Protein AF-A0A1Q6RQC9-F1 (afdb_monomer)

pLDDT: mean 76.06, std 23.33, range [30.08, 98.62]

Structure (mmCIF, N/CA/C/O backbone):
data_AF-A0A1Q6RQC9-F1
#
_entry.id   AF-A0A1Q6RQC9-F1
#
loop_
_atom_site.group_PDB
_atom_site.id
_atom_site.type_symbol
_atom_site.label_atom_id
_atom_site.label_alt_id
_atom_site.label_comp_id
_atom_site.label_asym_id
_atom_site.label_entity_id
_atom_site.label_seq_id
_atom_site.pdbx_PDB_ins_code
_atom_site.Cartn_x
_atom_site.Cartn_y
_atom_site.Cartn_z
_atom_site.occupancy
_atom_site.B_iso_or_equiv
_atom_site.auth_seq_id
_atom_site.auth_comp_id
_atom_site.auth_asym_id
_atom_site.auth_atom_id
_atom_site.pdbx_PDB_model_num
ATOM 1 N N . MET A 1 1 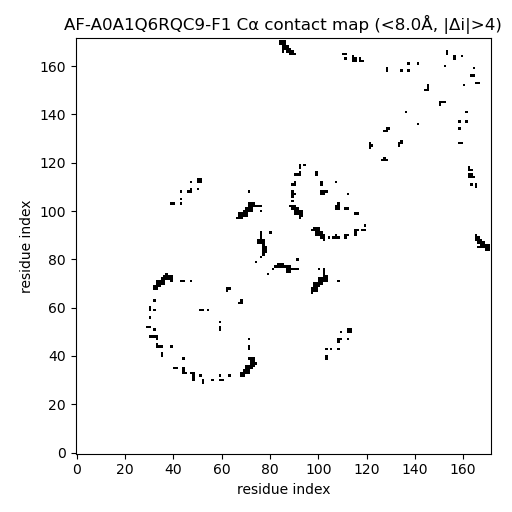? -56.262 34.944 32.081 1.00 47.03 1 MET A N 1
ATOM 2 C CA . MET A 1 1 ? -55.644 35.167 30.754 1.00 47.03 1 MET A CA 1
ATOM 3 C C . MET A 1 1 ? -54.509 36.172 30.877 1.00 47.03 1 MET A C 1
ATOM 5 O O . MET A 1 1 ? -54.820 37.331 31.093 1.00 47.03 1 MET A O 1
ATOM 9 N N . ARG A 1 2 ? -53.237 35.764 30.746 1.00 32.16 2 ARG A N 1
ATOM 10 C CA . ARG A 1 2 ? -52.114 36.638 30.339 1.00 32.16 2 ARG A CA 1
ATOM 11 C C . ARG A 1 2 ? -51.037 35.767 29.682 1.00 32.16 2 ARG A C 1
ATOM 13 O O . ARG A 1 2 ? -50.498 34.869 30.319 1.00 32.16 2 ARG A O 1
ATOM 20 N N . LYS A 1 3 ? -50.813 36.000 28.385 1.00 35.25 3 LYS A N 1
ATOM 21 C CA . LYS A 1 3 ? -49.794 35.359 27.541 1.00 35.25 3 LYS A CA 1
ATOM 22 C C . LYS A 1 3 ? -48.402 35.761 28.037 1.00 35.25 3 LYS A C 1
ATOM 24 O O . LYS A 1 3 ? -48.164 36.948 28.2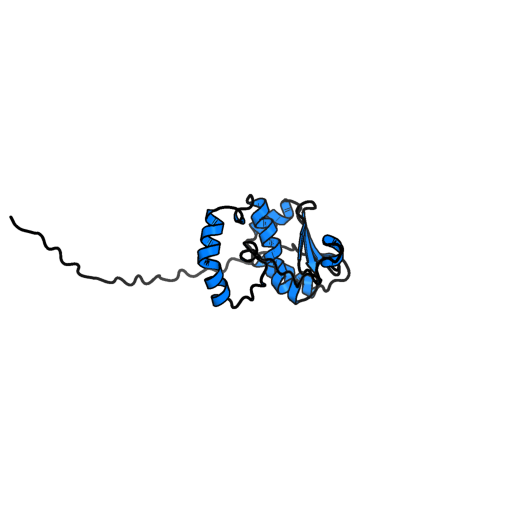45 1.00 35.25 3 LYS A O 1
ATOM 29 N N . LYS A 1 4 ? -47.487 34.801 28.190 1.00 31.42 4 LYS A N 1
ATOM 30 C CA . LYS A 1 4 ? -46.055 35.090 28.339 1.00 31.42 4 LYS A CA 1
ATOM 31 C C . LYS A 1 4 ? -45.430 35.124 26.943 1.00 31.42 4 LYS A C 1
ATOM 33 O O . LYS A 1 4 ? -45.246 34.080 26.332 1.00 31.42 4 LYS A O 1
ATOM 38 N N . LEU A 1 5 ? -45.159 36.330 26.441 1.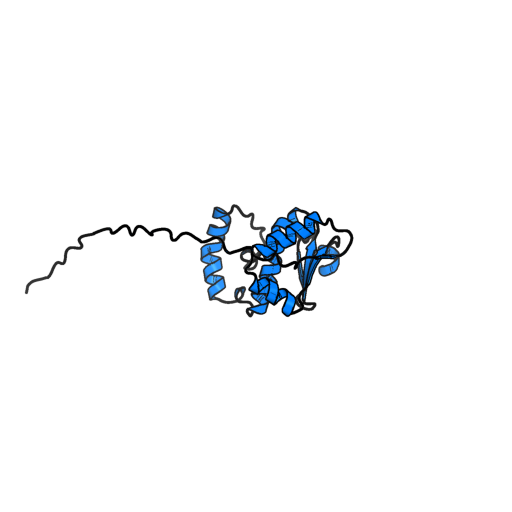00 31.81 5 LEU A N 1
ATOM 39 C CA . LEU A 1 5 ? -44.115 36.552 25.441 1.00 31.81 5 LEU A CA 1
ATOM 40 C C . LEU A 1 5 ? -42.777 36.423 26.175 1.00 31.81 5 LEU A C 1
ATOM 42 O O . LEU A 1 5 ? -42.544 37.162 27.131 1.00 31.81 5 LEU A O 1
ATOM 46 N N . ILE A 1 6 ? -41.917 35.505 25.745 1.00 34.56 6 ILE A N 1
ATOM 47 C CA . ILE A 1 6 ? -40.504 35.516 26.123 1.00 34.56 6 ILE A CA 1
ATOM 48 C C . ILE A 1 6 ? -39.742 35.942 24.875 1.00 34.56 6 ILE A C 1
ATOM 50 O O . ILE A 1 6 ? -39.730 35.242 23.866 1.00 34.56 6 ILE A O 1
ATOM 54 N N . ALA A 1 7 ? -39.194 37.151 24.950 1.00 32.25 7 ALA A N 1
ATOM 55 C CA . ALA A 1 7 ? -38.284 37.708 23.971 1.00 32.25 7 ALA A CA 1
ATOM 56 C C . ALA A 1 7 ? -36.988 36.885 23.961 1.00 32.25 7 ALA A C 1
ATOM 58 O O . ALA A 1 7 ? -36.373 36.672 25.006 1.00 32.25 7 ALA A O 1
ATOM 59 N N . VAL A 1 8 ? -36.586 36.435 22.776 1.00 30.08 8 VAL A N 1
ATOM 60 C CA . VAL A 1 8 ? -35.251 35.894 22.519 1.00 30.08 8 VAL A CA 1
ATOM 61 C C . VAL A 1 8 ? -34.303 37.088 22.435 1.00 30.08 8 VAL A C 1
ATOM 63 O O . VAL A 1 8 ? -34.366 37.866 21.487 1.00 30.08 8 VAL A O 1
ATOM 66 N N . MET A 1 9 ? -33.471 37.259 23.460 1.00 31.97 9 MET A N 1
ATOM 67 C CA . MET A 1 9 ? -32.314 38.151 23.432 1.00 31.97 9 MET A CA 1
ATOM 68 C C . MET A 1 9 ? -31.073 37.290 23.217 1.00 31.97 9 MET A C 1
ATOM 70 O O . MET A 1 9 ? -30.699 36.478 24.061 1.00 31.97 9 MET A O 1
ATOM 74 N N . THR A 1 10 ? -30.474 37.464 22.050 1.00 36.62 10 THR A N 1
ATOM 75 C CA . THR A 1 10 ? -29.188 36.915 21.638 1.00 36.62 10 THR A CA 1
ATOM 76 C C . THR A 1 10 ? -28.078 37.450 22.544 1.00 36.62 10 THR A C 1
ATOM 78 O O . THR A 1 10 ? -27.956 38.660 22.719 1.00 36.62 10 THR A O 1
ATOM 81 N N . ALA A 1 11 ? -27.224 36.571 23.063 1.00 33.91 11 ALA A N 1
ATOM 82 C CA . ALA A 1 11 ? -25.906 36.945 23.560 1.00 33.91 11 ALA A CA 1
ATOM 83 C C . ALA A 1 11 ? -24.904 35.926 23.018 1.00 33.91 11 ALA A C 1
ATOM 85 O O . ALA A 1 11 ? -24.857 34.778 23.457 1.00 33.91 11 ALA A O 1
ATOM 86 N N . GLY A 1 12 ? -24.155 36.348 21.999 1.00 36.06 12 GLY A N 1
ATOM 87 C CA . GLY A 1 12 ? -23.007 35.611 21.503 1.00 36.06 12 GLY A CA 1
ATOM 88 C C . GLY A 1 12 ? -21.938 35.539 22.587 1.00 36.06 12 GLY A C 1
ATOM 89 O O . GLY A 1 12 ? -21.531 36.562 23.134 1.00 36.06 12 GLY A O 1
ATOM 90 N N . ALA A 1 13 ? -21.478 34.329 22.872 1.00 33.28 13 ALA A N 1
ATOM 91 C CA . ALA A 1 13 ? -20.226 34.098 23.566 1.00 33.28 13 ALA A CA 1
ATOM 92 C C . ALA A 1 13 ? -19.284 33.436 22.560 1.00 33.28 13 ALA A C 1
ATOM 94 O O . ALA A 1 13 ? -19.431 32.261 22.232 1.00 33.28 13 ALA A O 1
ATOM 95 N N . MET A 1 14 ? -18.343 34.220 22.033 1.00 33.72 14 MET A N 1
ATOM 96 C CA . MET A 1 14 ? -17.179 33.670 21.354 1.00 33.72 14 MET A CA 1
ATOM 97 C C . MET A 1 14 ? -16.318 32.991 22.420 1.00 33.72 14 MET A C 1
ATOM 99 O O . MET A 1 14 ? -15.679 33.662 23.228 1.00 33.72 14 MET A O 1
ATOM 103 N N . MET A 1 15 ? -16.352 31.661 22.464 1.00 37.38 15 MET A N 1
ATOM 104 C CA . MET A 1 15 ? -15.389 30.882 23.236 1.00 37.38 15 MET A CA 1
ATOM 105 C C . MET A 1 15 ? -14.039 30.987 22.527 1.00 37.38 15 MET A C 1
ATOM 107 O O . MET A 1 15 ? -13.825 30.394 21.471 1.00 37.38 15 MET A O 1
ATOM 111 N N . ALA A 1 16 ? -13.133 31.772 23.105 1.00 37.78 16 ALA A N 1
ATOM 112 C CA . ALA A 1 16 ? -11.718 31.697 22.794 1.00 37.78 16 ALA A CA 1
ATOM 113 C C . ALA A 1 16 ? -11.210 30.324 23.255 1.00 37.78 16 ALA A C 1
ATOM 115 O O . ALA A 1 16 ? -11.036 30.086 24.450 1.00 37.78 16 ALA A O 1
ATOM 116 N N . MET A 1 17 ? -11.002 29.407 22.312 1.00 44.31 17 MET A N 1
ATOM 117 C CA . MET A 1 17 ? -10.312 28.151 22.585 1.00 44.31 17 MET A CA 1
ATOM 118 C C . MET A 1 17 ? -8.829 28.486 22.746 1.00 44.31 17 MET A C 1
ATOM 120 O O . MET A 1 17 ? -8.116 28.701 21.767 1.00 44.31 17 MET A O 1
ATOM 124 N N . ALA A 1 18 ? -8.379 28.613 23.994 1.00 42.81 18 ALA A N 1
ATOM 125 C CA . ALA A 1 18 ? -6.965 28.703 24.315 1.00 42.81 18 ALA A CA 1
ATOM 126 C C . ALA A 1 18 ? -6.269 27.445 23.772 1.00 42.81 18 ALA A C 1
ATOM 128 O O . ALA A 1 18 ? -6.551 26.334 24.220 1.00 42.81 18 ALA A O 1
ATOM 129 N N . GLY A 1 19 ? -5.399 27.624 22.775 1.00 41.03 19 GLY A N 1
ATOM 130 C CA . GLY A 1 19 ? -4.567 26.556 22.240 1.00 41.03 19 GLY A CA 1
ATOM 131 C C . GLY A 1 19 ? -3.682 26.001 23.347 1.00 41.03 19 GLY A C 1
ATOM 132 O O . GLY A 1 19 ? -2.769 26.680 23.819 1.00 41.03 19 GLY A O 1
ATOM 133 N N . ALA A 1 20 ? -3.964 24.773 23.777 1.00 38.47 20 ALA A N 1
ATOM 134 C CA . ALA A 1 20 ? -3.002 24.005 24.543 1.00 38.47 20 ALA A CA 1
ATOM 135 C C . ALA A 1 20 ? -1.754 23.812 23.661 1.00 38.47 20 ALA A C 1
ATOM 137 O O . ALA A 1 20 ? -1.901 23.482 22.480 1.00 38.47 20 ALA A O 1
ATOM 138 N N . PRO A 1 21 ? -0.535 24.029 24.181 1.00 37.81 21 PRO A N 1
ATOM 139 C CA . PRO A 1 21 ? 0.665 23.747 23.417 1.00 37.81 21 PRO A CA 1
ATOM 140 C C . PRO A 1 21 ? 0.705 22.242 23.154 1.00 37.81 21 PRO A C 1
ATOM 142 O O . PRO A 1 21 ? 0.815 21.448 24.090 1.00 37.81 21 PRO A O 1
ATOM 145 N N . VAL A 1 22 ? 0.593 21.855 21.882 1.00 43.41 22 VAL A N 1
ATOM 146 C CA . VAL A 1 22 ? 0.926 20.505 21.427 1.00 43.41 22 VAL A CA 1
ATOM 147 C C . VAL A 1 22 ? 2.406 20.321 21.739 1.00 43.41 22 VAL A C 1
ATOM 149 O O . VAL A 1 22 ? 3.276 20.867 21.064 1.00 43.41 22 VAL A O 1
ATOM 152 N N . GLN A 1 23 ? 2.695 19.639 22.844 1.00 38.22 23 GLN A N 1
ATOM 153 C CA . GLN A 1 23 ? 4.045 19.196 23.149 1.00 38.22 23 GLN A CA 1
ATOM 154 C C . GLN A 1 23 ? 4.414 18.184 22.070 1.00 38.22 23 GLN A C 1
ATOM 156 O O . GLN A 1 23 ? 3.789 17.130 21.978 1.00 38.22 23 GLN A O 1
ATOM 161 N N . ALA A 1 24 ? 5.389 18.543 21.233 1.00 41.53 24 ALA A N 1
ATOM 162 C CA . ALA A 1 24 ? 5.993 17.631 20.278 1.00 41.53 24 ALA A CA 1
ATOM 163 C C . ALA A 1 24 ? 6.419 16.367 21.031 1.00 41.53 24 ALA A C 1
ATOM 165 O O . ALA A 1 24 ? 7.210 16.436 21.981 1.00 41.53 24 ALA A O 1
ATOM 166 N N . ALA A 1 25 ? 5.825 15.237 20.653 1.00 46.72 25 ALA A N 1
ATOM 167 C CA . ALA A 1 25 ? 6.164 13.955 21.225 1.00 46.72 25 ALA A CA 1
ATOM 168 C C . ALA A 1 25 ? 7.662 13.694 21.016 1.00 46.72 25 ALA A C 1
ATOM 170 O O . ALA A 1 25 ? 8.263 13.993 19.986 1.00 46.72 25 ALA A O 1
ATOM 171 N N . LYS A 1 26 ? 8.272 13.201 22.084 1.00 40.56 26 LYS A N 1
ATOM 172 C CA . LYS A 1 26 ? 9.673 12.826 22.208 1.00 40.56 26 LYS A CA 1
ATOM 173 C C . LYS A 1 26 ? 10.011 11.755 21.159 1.00 40.56 26 LYS A C 1
ATOM 175 O O . LYS A 1 26 ? 9.557 10.637 21.333 1.00 40.56 26 LYS A O 1
ATOM 180 N N . GLY A 1 27 ? 10.804 12.121 20.144 1.00 52.00 27 GLY A N 1
ATOM 181 C CA . GLY A 1 27 ? 11.434 11.257 19.128 1.00 52.00 27 GLY A CA 1
ATOM 182 C C . GLY A 1 27 ? 10.738 9.921 18.879 1.00 52.00 27 GLY A C 1
ATOM 183 O O . GLY A 1 27 ? 11.161 8.916 19.452 1.00 52.00 27 GLY A O 1
ATOM 184 N N . GLU A 1 28 ? 9.687 9.930 18.056 1.00 57.94 28 GLU A N 1
ATOM 185 C CA . GLU A 1 28 ? 9.084 8.700 17.538 1.00 57.94 28 GLU A CA 1
ATOM 186 C C . GLU A 1 28 ? 10.160 7.893 16.809 1.00 57.94 28 GLU A C 1
ATOM 188 O O . GLU A 1 28 ? 10.999 8.432 16.084 1.00 57.94 28 GLU A O 1
ATOM 193 N N . LYS A 1 29 ? 10.207 6.596 17.103 1.00 68.19 29 LYS A N 1
ATOM 194 C CA . LYS A 1 29 ? 11.095 5.673 16.416 1.00 68.19 29 LYS A CA 1
ATOM 195 C C . LYS A 1 29 ? 10.435 5.350 15.083 1.00 68.19 29 LYS A C 1
ATOM 197 O O . LYS A 1 29 ? 9.386 4.715 15.088 1.00 68.19 29 LYS A O 1
ATOM 202 N N . ASP A 1 30 ? 11.071 5.726 13.979 1.00 83.81 30 ASP A N 1
ATOM 203 C CA . ASP A 1 30 ? 10.598 5.317 12.658 1.00 83.81 30 ASP A CA 1
ATOM 204 C C . ASP A 1 30 ? 10.546 3.783 12.588 1.00 83.81 30 ASP A C 1
ATOM 206 O O . ASP A 1 30 ? 11.542 3.083 12.828 1.00 83.81 30 ASP A O 1
ATOM 210 N N . ILE A 1 31 ? 9.362 3.252 12.294 1.00 88.69 31 ILE A N 1
ATOM 211 C CA . ILE A 1 31 ? 9.158 1.831 12.049 1.00 88.69 31 ILE A CA 1
ATOM 212 C C . ILE A 1 31 ? 9.437 1.584 10.574 1.00 88.69 31 ILE A C 1
ATOM 214 O O . ILE A 1 31 ? 8.829 2.186 9.690 1.00 88.69 31 ILE A O 1
ATOM 218 N N . VAL A 1 32 ? 10.360 0.664 10.309 1.00 94.75 32 VAL A N 1
ATOM 219 C CA . VAL A 1 32 ? 10.627 0.190 8.952 1.00 94.75 32 VAL A CA 1
ATOM 220 C C . VAL A 1 32 ? 9.593 -0.878 8.613 1.00 94.75 32 VAL A C 1
ATOM 222 O O . VAL A 1 32 ? 9.590 -1.950 9.216 1.00 94.75 32 VAL A O 1
ATOM 225 N N . VAL A 1 33 ? 8.720 -0.565 7.660 1.00 97.19 33 VAL A N 1
ATOM 226 C CA . VAL A 1 33 ? 7.616 -1.418 7.200 1.00 97.19 33 VAL A CA 1
ATOM 227 C C . VAL A 1 33 ? 7.806 -1.806 5.736 1.00 97.19 33 VAL A C 1
ATOM 229 O O . VAL A 1 33 ? 7.697 -2.980 5.387 1.00 97.19 33 VAL A O 1
ATOM 232 N N . ALA A 1 34 ? 8.103 -0.830 4.874 1.00 97.94 34 ALA A N 1
ATOM 233 C CA . ALA A 1 34 ? 8.305 -1.062 3.451 1.00 97.94 34 ALA A CA 1
ATOM 234 C C . ALA A 1 34 ? 9.727 -1.555 3.165 1.00 97.94 34 ALA A C 1
ATOM 236 O O . ALA A 1 34 ? 10.707 -1.007 3.675 1.00 97.94 34 ALA A O 1
ATOM 237 N N . GLN A 1 35 ? 9.839 -2.558 2.297 1.00 98.25 35 GLN A N 1
ATOM 238 C CA . GLN A 1 35 ? 11.107 -3.118 1.834 1.00 98.25 35 GLN A CA 1
ATOM 239 C C . GLN A 1 35 ? 11.138 -3.260 0.308 1.00 98.25 35 GLN A C 1
ATOM 241 O O . GLN A 1 35 ? 10.101 -3.340 -0.348 1.00 98.25 35 GLN A O 1
ATOM 246 N N . ALA A 1 36 ? 12.339 -3.299 -0.266 1.00 98.12 36 ALA A N 1
ATOM 247 C CA . ALA A 1 36 ? 12.511 -3.553 -1.692 1.00 98.12 36 ALA A CA 1
ATOM 248 C C . ALA A 1 36 ? 12.168 -5.009 -2.052 1.00 98.12 36 ALA A C 1
ATOM 250 O O . ALA A 1 36 ? 12.540 -5.946 -1.342 1.00 98.12 36 ALA A O 1
ATOM 251 N N . ASP A 1 37 ? 11.527 -5.186 -3.202 1.00 98.06 37 ASP A N 1
ATOM 252 C CA . ASP A 1 37 ? 11.341 -6.461 -3.892 1.00 98.06 37 ASP A CA 1
ATOM 253 C C . ASP A 1 37 ? 11.755 -6.310 -5.361 1.00 98.06 37 ASP A C 1
ATOM 255 O O . ASP A 1 37 ? 11.011 -5.764 -6.178 1.00 98.06 37 ASP A O 1
ATOM 259 N N . GLY A 1 38 ? 12.964 -6.773 -5.680 1.00 96.38 38 GLY A N 1
ATOM 260 C CA . GLY A 1 38 ? 13.582 -6.610 -6.998 1.00 96.38 38 GLY A CA 1
ATOM 261 C C . GLY A 1 38 ? 14.593 -5.463 -7.050 1.00 96.38 38 GLY A C 1
ATOM 262 O O . GLY A 1 38 ? 15.201 -5.100 -6.040 1.00 96.38 38 GLY A O 1
ATOM 263 N N . ASN A 1 39 ? 14.819 -4.917 -8.245 1.00 97.00 39 ASN A N 1
ATOM 264 C CA . ASN A 1 39 ? 15.783 -3.843 -8.484 1.00 97.00 39 ASN A CA 1
ATOM 265 C C . ASN A 1 39 ? 15.133 -2.463 -8.305 1.00 97.00 39 ASN A C 1
ATOM 267 O O . ASN A 1 39 ? 14.841 -1.763 -9.276 1.00 97.00 39 ASN A O 1
ATOM 271 N N . VAL A 1 40 ? 14.925 -2.090 -7.043 1.00 97.12 40 VAL A N 1
ATOM 272 C CA . VAL A 1 40 ? 14.214 -0.873 -6.631 1.00 97.12 40 VAL A CA 1
ATOM 273 C C . VAL A 1 40 ? 15.185 0.140 -6.026 1.00 97.12 40 VAL A C 1
ATOM 275 O O . VAL A 1 40 ? 16.129 -0.231 -5.330 1.00 97.12 40 VAL A O 1
ATOM 278 N N . SER A 1 41 ? 14.954 1.431 -6.282 1.00 95.50 41 SER A N 1
ATOM 279 C CA . SER A 1 41 ? 15.729 2.505 -5.650 1.00 95.50 41 SER A CA 1
ATOM 280 C C . SER A 1 41 ? 15.457 2.570 -4.148 1.00 95.50 41 SER A C 1
ATOM 282 O O . SER A 1 41 ? 14.297 2.555 -3.730 1.00 95.50 41 SER A O 1
ATOM 284 N N . GLN A 1 42 ? 16.511 2.726 -3.343 1.00 95.94 42 GLN A N 1
ATOM 285 C CA . GLN A 1 42 ? 16.363 2.921 -1.901 1.00 95.94 42 GLN A CA 1
ATOM 286 C C . GLN A 1 42 ? 15.549 4.184 -1.589 1.00 95.94 42 GLN A C 1
ATOM 288 O O . GLN A 1 42 ? 14.701 4.133 -0.710 1.00 95.94 42 GLN A O 1
ATOM 293 N N . ASP A 1 43 ? 15.687 5.251 -2.384 1.00 96.69 43 ASP A N 1
ATOM 294 C CA . ASP A 1 43 ? 14.905 6.484 -2.214 1.00 96.69 43 ASP A CA 1
ATOM 295 C C . ASP A 1 43 ? 13.389 6.221 -2.274 1.00 96.69 43 ASP A C 1
ATOM 297 O O . ASP A 1 43 ? 12.616 6.825 -1.537 1.00 96.69 43 ASP A O 1
ATOM 301 N N . SER A 1 44 ? 12.940 5.290 -3.125 1.00 97.12 44 SER A N 1
ATOM 302 C CA . SER A 1 44 ? 11.522 4.920 -3.224 1.00 97.12 44 SER A CA 1
ATOM 303 C C . SER A 1 44 ? 11.040 4.143 -1.998 1.00 97.12 44 SER A C 1
ATOM 305 O O . SER A 1 44 ? 9.897 4.307 -1.574 1.00 97.12 44 SER A O 1
ATOM 307 N N . VAL A 1 45 ? 11.903 3.301 -1.425 1.00 98.19 45 VAL A N 1
ATOM 308 C CA . VAL A 1 45 ? 11.616 2.536 -0.202 1.00 98.19 45 VAL A CA 1
ATOM 309 C C . VAL A 1 45 ? 11.601 3.455 1.015 1.00 98.19 45 VAL A C 1
ATOM 311 O O . VAL A 1 45 ? 10.688 3.371 1.836 1.00 98.19 45 VAL A O 1
ATOM 314 N N . ASP A 1 46 ? 12.577 4.352 1.117 1.00 97.19 46 ASP A N 1
ATOM 315 C CA . ASP A 1 46 ? 12.668 5.345 2.184 1.00 97.19 46 ASP A CA 1
ATOM 316 C C . ASP A 1 46 ? 11.443 6.254 2.139 1.00 97.19 46 ASP A C 1
ATOM 318 O O . ASP A 1 46 ? 10.751 6.406 3.144 1.00 97.19 46 ASP A O 1
ATOM 322 N N . ARG A 1 47 ? 11.073 6.733 0.945 1.00 97.25 47 ARG A N 1
ATOM 323 C CA . ARG A 1 47 ? 9.871 7.544 0.759 1.00 97.25 47 ARG A CA 1
ATOM 324 C C . ARG A 1 47 ? 8.586 6.812 1.152 1.00 97.25 47 ARG A C 1
ATOM 326 O O . ARG A 1 47 ? 7.709 7.406 1.776 1.00 97.25 47 ARG A O 1
ATOM 333 N N . ALA A 1 48 ? 8.461 5.526 0.825 1.00 97.69 48 ALA A N 1
ATOM 334 C CA . ALA A 1 48 ? 7.321 4.728 1.271 1.00 97.69 48 ALA A CA 1
ATOM 335 C C . ALA A 1 48 ? 7.272 4.616 2.806 1.00 97.69 48 ALA A C 1
ATOM 337 O O . ALA A 1 48 ? 6.204 4.768 3.396 1.00 97.69 48 ALA A O 1
ATOM 338 N N . ASN A 1 49 ? 8.416 4.411 3.465 1.00 97.88 49 ASN A N 1
ATOM 339 C CA . ASN A 1 49 ? 8.483 4.381 4.926 1.00 97.88 49 ASN A CA 1
ATOM 340 C C . ASN A 1 49 ? 8.170 5.745 5.554 1.00 97.88 49 ASN A C 1
ATOM 342 O O . ASN A 1 49 ? 7.447 5.779 6.544 1.00 97.88 49 ASN A O 1
ATOM 346 N N . GLU A 1 50 ? 8.632 6.861 4.988 1.00 95.81 50 GLU A N 1
ATOM 347 C CA . GLU A 1 50 ? 8.256 8.206 5.452 1.00 95.81 50 GLU A CA 1
ATOM 348 C C . GLU A 1 50 ? 6.735 8.406 5.435 1.00 95.81 50 GLU A C 1
ATOM 350 O O . GLU A 1 50 ? 6.155 8.898 6.401 1.00 95.81 50 GLU A O 1
ATOM 355 N N . LEU A 1 51 ? 6.076 7.996 4.345 1.00 93.50 51 LEU A N 1
ATOM 356 C CA . LEU A 1 51 ? 4.622 8.091 4.206 1.00 93.50 51 LEU A CA 1
ATOM 357 C C . LEU A 1 51 ? 3.888 7.189 5.207 1.00 93.50 51 LEU A C 1
ATOM 359 O O . LEU A 1 51 ? 2.875 7.601 5.770 1.00 93.50 51 LEU A O 1
ATOM 363 N N . LEU A 1 52 ? 4.396 5.979 5.457 1.00 95.25 52 LEU A N 1
ATOM 364 C CA . LEU A 1 52 ? 3.825 5.063 6.447 1.00 95.25 52 LEU A CA 1
ATOM 365 C C . LEU A 1 52 ? 4.001 5.585 7.877 1.00 95.25 52 LEU A C 1
ATOM 367 O O . LEU A 1 52 ? 3.061 5.498 8.660 1.00 95.25 52 LEU A O 1
ATOM 371 N N . ASN A 1 53 ? 5.142 6.192 8.206 1.00 94.62 53 ASN A N 1
ATOM 372 C CA . ASN A 1 53 ? 5.417 6.751 9.537 1.00 94.62 53 ASN A CA 1
ATOM 373 C C . ASN A 1 53 ? 4.602 8.016 9.865 1.00 94.62 53 ASN A C 1
ATOM 375 O O . ASN A 1 53 ? 4.637 8.490 10.994 1.00 94.62 53 ASN A O 1
ATOM 379 N N . ALA A 1 54 ? 3.791 8.527 8.932 1.00 91.00 54 ALA A N 1
ATOM 380 C CA . ALA A 1 54 ? 2.733 9.484 9.264 1.00 91.00 54 ALA A CA 1
ATOM 381 C C . ALA A 1 54 ? 1.560 8.840 10.039 1.00 91.00 54 ALA A C 1
ATOM 383 O O . ALA A 1 54 ? 0.724 9.551 10.603 1.00 91.00 54 ALA A O 1
ATOM 384 N N . MET A 1 55 ? 1.467 7.505 10.048 1.00 88.88 55 MET A N 1
ATOM 385 C CA . MET A 1 55 ? 0.447 6.742 10.768 1.00 88.88 55 MET A CA 1
ATOM 386 C C . MET A 1 55 ? 0.858 6.482 12.226 1.00 88.88 55 MET A C 1
ATOM 388 O O . MET A 1 55 ? 2.047 6.427 12.531 1.00 88.88 55 MET A O 1
ATOM 392 N N . PRO A 1 56 ? -0.102 6.249 13.144 1.00 91.56 56 PRO A N 1
ATOM 393 C CA . PRO A 1 56 ? 0.219 5.929 14.533 1.00 91.56 56 PRO A CA 1
ATOM 394 C C . PRO A 1 56 ? 1.106 4.682 14.665 1.00 91.56 56 PRO A C 1
ATOM 396 O O . PRO A 1 56 ? 0.791 3.645 14.087 1.00 91.56 56 PRO A O 1
ATOM 399 N N . GLU A 1 57 ? 2.136 4.741 15.515 1.00 93.25 57 GLU A N 1
ATOM 400 C CA . GLU A 1 57 ? 3.114 3.655 15.734 1.00 93.25 57 GLU A CA 1
ATOM 401 C C . GLU A 1 57 ? 2.446 2.278 15.906 1.00 93.25 57 GLU A C 1
ATOM 403 O O . GLU A 1 57 ? 2.744 1.335 15.180 1.00 93.25 57 GLU A O 1
ATOM 408 N N . LYS A 1 58 ? 1.431 2.189 16.775 1.00 91.12 58 LYS A N 1
ATOM 409 C CA . LYS A 1 58 ? 0.703 0.938 17.060 1.00 91.12 58 LYS A CA 1
ATOM 410 C C . LYS A 1 58 ? 0.017 0.312 15.847 1.00 91.12 58 LYS A C 1
ATOM 412 O O . LYS A 1 58 ? -0.219 -0.893 15.829 1.00 91.12 58 LYS A O 1
ATOM 417 N N . VAL A 1 59 ? -0.367 1.126 14.867 1.00 93.56 59 VAL A N 1
ATOM 418 C CA . VAL A 1 59 ? -0.972 0.640 13.624 1.00 93.56 59 VAL A CA 1
ATOM 419 C C . VAL A 1 59 ? 0.086 -0.050 12.761 1.00 93.56 59 VAL A C 1
ATOM 421 O O . VAL A 1 59 ? -0.184 -1.114 12.203 1.00 93.56 59 VAL A O 1
ATOM 424 N N . LEU A 1 60 ? 1.289 0.523 12.694 1.00 95.44 60 LEU A N 1
ATOM 425 C CA . LEU A 1 60 ? 2.423 -0.041 11.962 1.00 95.44 60 LEU A CA 1
ATOM 426 C C . LEU A 1 60 ? 2.986 -1.281 12.668 1.00 95.44 60 LEU A C 1
ATOM 428 O O . LEU A 1 60 ? 3.242 -2.288 12.015 1.00 95.44 60 LEU A O 1
ATOM 432 N N . GLU A 1 61 ? 3.105 -1.255 13.998 1.00 94.75 61 GLU A N 1
ATOM 433 C CA . GLU A 1 61 ? 3.471 -2.438 14.791 1.00 94.75 61 GLU A CA 1
ATOM 434 C C . GLU A 1 61 ? 2.475 -3.575 14.561 1.00 94.75 61 GLU A C 1
ATOM 436 O O . GLU A 1 61 ? 2.876 -4.690 14.242 1.00 94.75 61 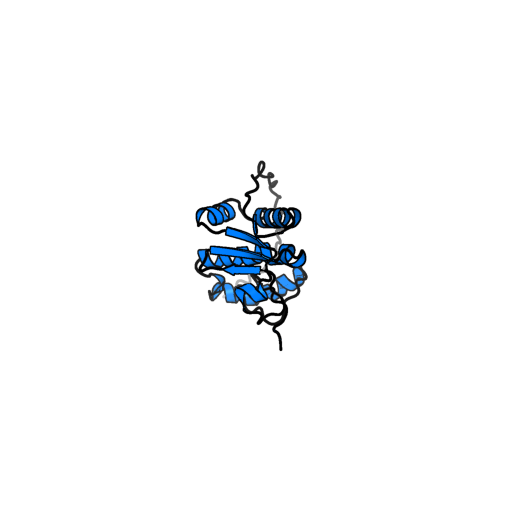GLU A O 1
ATOM 441 N N . GLY A 1 62 ? 1.172 -3.277 14.623 1.00 95.50 62 GLY A N 1
ATOM 442 C CA . GLY A 1 62 ? 0.127 -4.261 14.361 1.00 95.50 62 GLY A CA 1
ATOM 443 C C . GLY A 1 62 ? 0.205 -4.863 12.956 1.00 95.50 62 GLY A C 1
ATOM 444 O O . GLY A 1 62 ? -0.050 -6.052 12.796 1.00 95.50 62 GLY A O 1
ATOM 445 N N . PHE A 1 63 ? 0.583 -4.081 11.940 1.00 97.12 63 PHE A N 1
ATOM 446 C CA . PHE A 1 63 ? 0.831 -4.601 10.590 1.00 97.12 63 PHE A CA 1
ATOM 447 C C . PHE A 1 63 ? 1.939 -5.661 10.593 1.00 97.12 63 PHE A C 1
ATOM 449 O O . PHE A 1 63 ? 1.722 -6.785 10.135 1.00 97.12 63 PHE A O 1
ATOM 456 N N . CYS A 1 64 ? 3.090 -5.339 11.185 1.00 95.75 64 CYS A N 1
ATOM 457 C CA . CYS A 1 64 ? 4.225 -6.255 11.277 1.00 95.75 64 CYS A CA 1
ATOM 458 C C . CYS A 1 64 ? 3.908 -7.500 12.125 1.00 95.75 64 CYS A C 1
ATOM 460 O O . CYS A 1 64 ? 4.202 -8.623 11.714 1.00 95.75 64 CYS A O 1
ATOM 462 N N . ASP A 1 65 ? 3.270 -7.320 13.283 1.00 95.56 65 ASP A N 1
ATOM 463 C CA . ASP A 1 65 ? 2.940 -8.398 14.223 1.00 95.56 65 ASP A CA 1
ATOM 464 C C . ASP A 1 65 ? 1.910 -9.381 13.650 1.00 95.56 65 ASP A C 1
ATOM 466 O O . ASP A 1 65 ? 1.964 -10.580 13.931 1.00 95.56 65 ASP A O 1
ATOM 470 N N . ASN A 1 66 ? 1.003 -8.899 12.795 1.00 93.94 66 ASN A N 1
ATOM 471 C CA . ASN A 1 66 ? 0.040 -9.735 12.074 1.00 93.94 66 ASN A CA 1
ATOM 472 C C . ASN A 1 66 ? 0.654 -10.456 10.858 1.00 93.94 66 ASN A C 1
ATOM 474 O O . ASN A 1 66 ? -0.061 -11.132 10.115 1.00 93.94 66 ASN A O 1
ATOM 478 N N . GLY A 1 67 ? 1.970 -10.338 10.653 1.00 96.00 67 GLY A N 1
ATOM 479 C CA . GLY A 1 67 ? 2.710 -11.040 9.608 1.00 96.00 67 GLY A CA 1
ATOM 480 C C . GLY A 1 67 ? 2.523 -10.464 8.207 1.00 96.00 67 GLY A C 1
ATOM 481 O O . GLY A 1 67 ? 2.875 -11.139 7.237 1.00 96.00 67 GLY A O 1
ATOM 482 N N . TRP A 1 68 ? 1.980 -9.250 8.092 1.00 98.19 68 TRP A N 1
ATOM 483 C CA . TRP A 1 68 ? 1.870 -8.570 6.810 1.00 98.19 68 TRP A CA 1
ATOM 484 C C . TRP A 1 68 ? 3.222 -8.047 6.338 1.00 98.19 68 TRP A C 1
ATOM 486 O O . TRP A 1 68 ? 4.107 -7.725 7.134 1.00 98.19 68 TRP A O 1
ATOM 496 N N . LYS A 1 69 ? 3.377 -7.942 5.019 1.00 98.44 69 LYS A N 1
ATOM 497 C CA . LYS A 1 69 ? 4.589 -7.412 4.393 1.00 98.44 69 LYS A CA 1
ATOM 498 C C . LYS A 1 69 ? 4.252 -6.325 3.395 1.00 98.44 69 LYS A C 1
ATOM 500 O O . LYS A 1 69 ? 3.252 -6.413 2.687 1.00 98.44 69 LYS A O 1
ATOM 505 N N . PHE A 1 70 ? 5.112 -5.318 3.321 1.00 98.62 70 PHE A N 1
ATOM 506 C CA . PHE A 1 70 ? 4.940 -4.189 2.422 1.00 98.62 70 PHE A CA 1
ATOM 507 C C . PHE A 1 70 ? 6.150 -4.073 1.501 1.00 98.62 70 PHE A C 1
ATOM 509 O O . PHE A 1 70 ? 7.286 -3.926 1.951 1.00 98.62 70 PHE A O 1
ATOM 516 N N . TYR A 1 71 ? 5.903 -4.113 0.201 1.00 98.62 71 TYR A N 1
ATOM 517 C CA . TYR A 1 71 ? 6.925 -4.136 -0.825 1.00 98.62 71 TYR A CA 1
ATOM 518 C C . TYR A 1 71 ? 6.813 -2.925 -1.737 1.00 98.62 71 TYR A C 1
ATOM 520 O O . TYR A 1 71 ? 5.748 -2.641 -2.279 1.00 98.62 71 TYR A O 1
ATOM 528 N N . VAL A 1 72 ? 7.938 -2.259 -1.980 1.00 98.50 72 VAL A N 1
ATOM 529 C CA . VAL A 1 72 ? 8.116 -1.469 -3.202 1.00 98.50 72 VAL A CA 1
ATOM 530 C C . VAL A 1 72 ? 8.799 -2.377 -4.216 1.00 98.50 72 VAL A C 1
ATOM 532 O O . VAL A 1 72 ? 9.778 -3.036 -3.870 1.00 98.50 72 VAL A O 1
ATOM 535 N N . THR A 1 73 ? 8.281 -2.450 -5.443 1.00 98.25 73 THR A N 1
ATOM 536 C CA . THR A 1 73 ? 8.701 -3.459 -6.426 1.00 98.25 73 THR A CA 1
ATOM 537 C C . THR A 1 73 ? 8.872 -2.916 -7.845 1.00 98.25 73 THR A C 1
ATOM 539 O O . THR A 1 73 ? 8.186 -1.983 -8.266 1.00 98.25 73 THR A O 1
ATOM 542 N N . ASP A 1 74 ? 9.776 -3.539 -8.605 1.00 96.75 74 ASP A N 1
ATOM 543 C CA . ASP A 1 74 ? 9.971 -3.321 -10.045 1.00 96.75 74 ASP A CA 1
ATOM 544 C C . ASP A 1 74 ? 9.036 -4.179 -10.925 1.00 96.75 74 ASP A C 1
ATOM 546 O O . ASP A 1 74 ? 9.050 -4.075 -12.156 1.00 96.75 74 ASP A O 1
ATOM 550 N N . LYS A 1 75 ? 8.188 -5.014 -10.309 1.00 95.56 75 LYS A N 1
ATOM 551 C CA . LYS A 1 75 ? 7.185 -5.828 -11.003 1.00 95.56 75 LYS A CA 1
ATOM 552 C C . LYS A 1 75 ? 6.133 -4.956 -11.687 1.00 95.56 75 LYS A C 1
ATOM 554 O O . LYS A 1 75 ? 5.558 -4.050 -11.092 1.00 95.56 75 LYS A O 1
ATOM 559 N N . ASN A 1 76 ? 5.750 -5.346 -12.903 1.00 93.06 76 ASN A N 1
ATOM 560 C CA . ASN A 1 76 ? 4.545 -4.820 -13.541 1.00 93.06 76 ASN A CA 1
ATOM 561 C C . ASN A 1 76 ? 3.298 -5.434 -12.884 1.00 93.06 76 ASN A C 1
ATOM 563 O O . ASN A 1 76 ? 2.889 -6.547 -13.227 1.00 93.06 76 ASN A O 1
ATOM 567 N N . LEU A 1 77 ? 2.682 -4.704 -11.955 1.00 91.19 77 LEU A N 1
ATOM 568 C CA . LEU A 1 77 ? 1.558 -5.204 -11.156 1.00 91.19 77 LEU A CA 1
ATOM 569 C C . LEU A 1 77 ? 0.327 -5.559 -12.004 1.00 91.19 77 LEU A C 1
ATOM 571 O O . LEU A 1 77 ? -0.362 -6.538 -11.714 1.00 91.19 77 LEU A O 1
ATOM 575 N N . ALA A 1 78 ? 0.079 -4.821 -13.091 1.00 87.44 78 ALA A N 1
ATOM 576 C CA . ALA A 1 78 ? -1.035 -5.094 -13.998 1.00 87.44 78 ALA A CA 1
ATOM 577 C C . ALA A 1 78 ? -0.913 -6.479 -14.652 1.00 87.44 78 ALA A C 1
ATOM 579 O O . ALA A 1 78 ? -1.904 -7.197 -14.791 1.00 87.44 78 ALA A O 1
ATOM 580 N N . ASN A 1 79 ? 0.300 -6.878 -15.032 1.00 88.50 79 ASN A N 1
ATOM 581 C CA . ASN A 1 79 ? 0.555 -8.195 -15.604 1.00 88.50 79 ASN A CA 1
ATOM 582 C C . ASN A 1 79 ? 0.594 -9.286 -14.530 1.00 88.50 79 ASN A C 1
ATOM 584 O O . ASN A 1 79 ? -0.017 -10.333 -14.724 1.00 88.50 79 ASN A O 1
ATOM 588 N N . THR A 1 80 ? 1.274 -9.031 -13.410 1.00 90.75 80 THR A N 1
ATOM 589 C CA . THR A 1 80 ? 1.493 -10.024 -12.348 1.00 90.75 80 THR A CA 1
ATOM 590 C C . THR A 1 80 ? 0.197 -10.434 -11.654 1.00 90.75 80 THR A C 1
ATOM 592 O O . THR A 1 80 ? -0.046 -11.625 -11.494 1.00 90.75 80 THR A O 1
ATOM 595 N N . PHE A 1 81 ? -0.649 -9.470 -11.281 1.00 85.94 81 PHE A N 1
ATOM 596 C CA . PHE A 1 81 ? -1.847 -9.732 -10.473 1.00 85.94 81 PHE A CA 1
ATOM 597 C C . PHE A 1 81 ? -3.142 -9.741 -11.287 1.00 85.94 81 PHE A C 1
ATOM 599 O O . PHE A 1 81 ? -4.124 -10.357 -10.884 1.00 85.94 81 PHE A O 1
ATOM 606 N N . TYR A 1 82 ? -3.155 -9.091 -12.455 1.00 84.69 82 TYR A N 1
ATOM 607 C CA . TYR A 1 82 ? -4.381 -8.895 -13.237 1.00 84.69 82 TYR A CA 1
ATOM 608 C C . TYR A 1 82 ? -4.274 -9.372 -14.685 1.00 84.69 82 TYR A C 1
ATOM 610 O O . TYR A 1 82 ? -5.070 -8.950 -15.525 1.00 84.69 82 TYR A O 1
ATOM 618 N N . ALA A 1 83 ? -3.290 -10.221 -15.002 1.00 85.94 83 ALA A N 1
ATOM 619 C CA . ALA A 1 83 ? -3.098 -10.809 -16.331 1.00 85.94 83 ALA A CA 1
ATOM 620 C C . ALA A 1 83 ? -3.109 -9.780 -17.488 1.00 85.94 83 ALA A C 1
ATOM 622 O O . ALA A 1 83 ? -3.513 -10.082 -18.611 1.00 85.94 83 ALA A O 1
ATOM 623 N N . GLY A 1 84 ? -2.696 -8.538 -17.215 1.00 81.50 84 GLY A N 1
ATOM 624 C CA . GLY A 1 84 ? -2.597 -7.461 -18.198 1.00 81.50 84 GLY A CA 1
ATOM 625 C C . GLY A 1 84 ? -3.928 -6.828 -18.618 1.00 81.50 84 GLY A C 1
ATOM 626 O O . GLY A 1 84 ? -3.937 -6.086 -19.607 1.00 81.50 84 GLY A O 1
ATOM 627 N N . VAL A 1 85 ? -5.025 -7.091 -17.890 1.00 77.25 85 VAL A N 1
ATOM 628 C CA . VAL A 1 85 ? -6.368 -6.516 -18.132 1.00 77.25 85 VAL A CA 1
ATOM 629 C C . VAL A 1 85 ? -6.373 -4.987 -17.988 1.00 77.25 85 VAL A C 1
ATOM 631 O O . VAL A 1 85 ? -7.091 -4.280 -18.702 1.00 77.25 85 VAL A O 1
ATOM 634 N N . TYR A 1 86 ? -5.542 -4.461 -17.091 1.00 77.38 86 TYR A N 1
ATOM 635 C CA . TYR A 1 86 ? -5.338 -3.027 -16.893 1.00 77.38 86 TYR A CA 1
ATOM 636 C C . TYR A 1 86 ? -4.106 -2.529 -17.657 1.00 77.38 86 TYR A C 1
ATOM 638 O O . TYR A 1 86 ? -3.170 -3.290 -17.916 1.00 77.38 86 TYR A O 1
ATOM 646 N N . ASN A 1 87 ? -4.095 -1.245 -18.031 1.00 77.75 87 ASN A N 1
ATOM 647 C CA . ASN A 1 87 ? -2.916 -0.631 -18.646 1.00 77.75 87 ASN A CA 1
ATOM 648 C C . ASN A 1 87 ? -1.787 -0.426 -17.632 1.00 77.75 87 ASN A C 1
ATOM 650 O O . ASN A 1 87 ? -0.622 -0.623 -17.966 1.00 77.75 87 ASN A O 1
ATOM 654 N N . SER A 1 88 ? -2.138 -0.019 -16.412 1.00 81.31 88 SER A N 1
ATOM 655 C CA . SER A 1 88 ? -1.197 0.326 -15.349 1.00 81.31 88 SER A CA 1
ATOM 656 C C . SER A 1 88 ? -1.892 0.182 -13.992 1.00 81.31 88 SER A C 1
ATOM 658 O O . SER A 1 88 ? -3.072 0.513 -13.840 1.00 81.31 88 SER A O 1
ATOM 660 N N . VAL A 1 89 ? -1.159 -0.357 -13.019 1.00 85.19 89 VAL A N 1
ATOM 661 C CA . VAL A 1 89 ? -1.605 -0.567 -11.638 1.00 85.19 89 VAL A CA 1
ATOM 662 C C . VAL A 1 89 ? -0.492 -0.068 -10.733 1.00 85.19 89 VAL A C 1
ATOM 664 O O . VAL A 1 89 ? 0.648 -0.489 -10.890 1.00 85.19 89 VAL A O 1
ATOM 667 N N . LYS A 1 90 ? -0.822 0.852 -9.827 1.00 90.06 90 LYS A N 1
ATOM 668 C CA . LYS A 1 90 ? 0.151 1.504 -8.941 1.00 90.06 90 LYS A CA 1
ATOM 669 C C . LYS A 1 90 ? 0.398 0.730 -7.648 1.00 90.06 90 LYS A C 1
ATOM 671 O O . LYS A 1 90 ? 1.515 0.758 -7.141 1.00 90.06 90 LYS A O 1
ATOM 676 N N . GLY A 1 91 ? -0.629 0.057 -7.140 1.00 92.44 91 GLY A N 1
ATOM 677 C CA . GLY A 1 91 ? -0.588 -0.697 -5.897 1.00 92.44 91 GLY A CA 1
ATOM 678 C C . GLY A 1 91 ? -1.513 -1.911 -5.934 1.00 92.44 91 GLY A C 1
ATOM 679 O O . GLY A 1 91 ? -2.417 -1.986 -6.774 1.00 92.44 91 GLY A O 1
ATOM 680 N N . VAL A 1 92 ? -1.226 -2.890 -5.078 1.00 92.75 92 VAL A N 1
ATOM 681 C CA . VAL A 1 92 ? -2.054 -4.074 -4.830 1.00 92.75 92 VAL A CA 1
ATOM 682 C C . VAL A 1 92 ? -1.967 -4.442 -3.356 1.00 92.75 92 VAL A C 1
ATOM 684 O O . VAL A 1 92 ? -0.867 -4.616 -2.837 1.00 92.75 92 VAL A O 1
ATOM 687 N N . THR A 1 93 ? -3.120 -4.652 -2.727 1.00 94.19 93 THR A N 1
ATOM 688 C CA . THR A 1 93 ? -3.245 -5.323 -1.429 1.00 94.19 93 THR A CA 1
ATOM 689 C C . THR A 1 93 ? -3.707 -6.763 -1.649 1.00 94.19 93 THR A C 1
ATOM 691 O O . THR A 1 93 ? -4.856 -7.010 -2.015 1.00 94.19 93 THR A O 1
ATOM 694 N N . ASP A 1 94 ? -2.803 -7.720 -1.456 1.00 94.06 94 ASP A N 1
ATOM 695 C CA . ASP A 1 94 ? -3.069 -9.155 -1.543 1.00 94.06 94 ASP A CA 1
ATOM 696 C C . ASP A 1 94 ? -3.434 -9.699 -0.156 1.00 94.06 94 ASP A C 1
ATOM 698 O O . ASP A 1 94 ? -2.575 -10.014 0.674 1.00 94.06 94 ASP A O 1
ATOM 702 N N . PHE A 1 95 ? -4.740 -9.785 0.100 1.00 91.75 95 PHE A N 1
ATOM 703 C CA . PHE A 1 95 ? -5.280 -10.266 1.371 1.00 91.75 95 PHE A CA 1
ATOM 704 C C . PH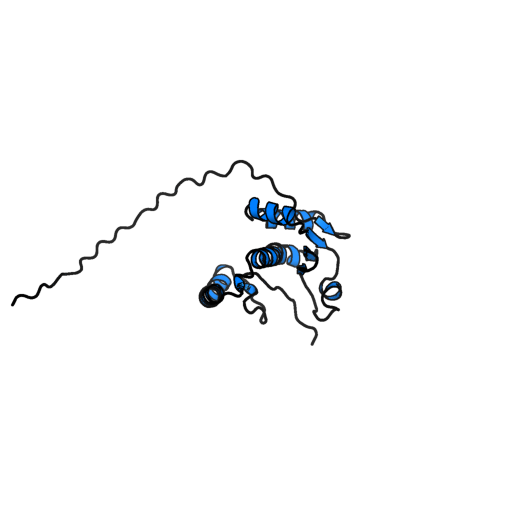E A 1 95 ? -5.042 -11.758 1.611 1.00 91.75 95 PHE A C 1
ATOM 706 O O . PHE A 1 95 ? -4.974 -12.161 2.766 1.00 91.75 95 PHE A O 1
ATOM 713 N N . ASP A 1 96 ? -4.904 -12.571 0.561 1.00 93.38 96 ASP A N 1
ATOM 714 C CA . ASP A 1 96 ? -4.711 -14.015 0.718 1.00 93.38 96 ASP A CA 1
ATOM 715 C C . ASP A 1 96 ? -3.284 -14.325 1.191 1.00 93.38 96 ASP A C 1
ATOM 717 O O . ASP A 1 96 ? -3.073 -15.240 1.990 1.00 93.38 96 ASP A O 1
ATOM 721 N N . ASN A 1 97 ? -2.306 -13.542 0.723 1.00 95.69 97 ASN A N 1
ATOM 722 C CA . ASN A 1 97 ? -0.894 -13.709 1.075 1.00 95.69 97 ASN A CA 1
ATOM 723 C C . ASN A 1 97 ? -0.405 -12.758 2.181 1.00 95.69 97 ASN A C 1
ATOM 725 O O . ASN A 1 97 ? 0.716 -12.929 2.661 1.00 95.69 97 ASN A O 1
ATOM 729 N N . HIS A 1 98 ? -1.234 -11.798 2.610 1.00 97.06 98 HIS A N 1
ATOM 730 C CA . HIS A 1 98 ? -0.872 -10.710 3.530 1.00 97.06 98 HIS A CA 1
ATOM 731 C C . HIS A 1 98 ? 0.294 -9.852 3.012 1.00 97.06 98 HIS A C 1
ATOM 733 O O . HIS A 1 98 ? 1.233 -9.516 3.740 1.00 97.06 98 HIS A O 1
ATOM 739 N N . GLU A 1 99 ? 0.249 -9.495 1.731 1.00 98.00 99 GLU A N 1
ATOM 740 C CA . GLU A 1 99 ? 1.309 -8.727 1.080 1.00 98.00 99 GLU A CA 1
ATOM 741 C C . GLU A 1 99 ? 0.731 -7.487 0.397 1.00 98.00 99 GLU A C 1
ATOM 743 O O . GLU A 1 99 ? -0.305 -7.537 -0.260 1.00 98.00 99 GLU A O 1
ATOM 748 N N . ILE A 1 100 ? 1.408 -6.354 0.548 1.00 98.19 100 ILE A N 1
ATOM 749 C CA . ILE A 1 100 ? 1.113 -5.123 -0.182 1.00 98.19 100 ILE A CA 1
ATOM 750 C C 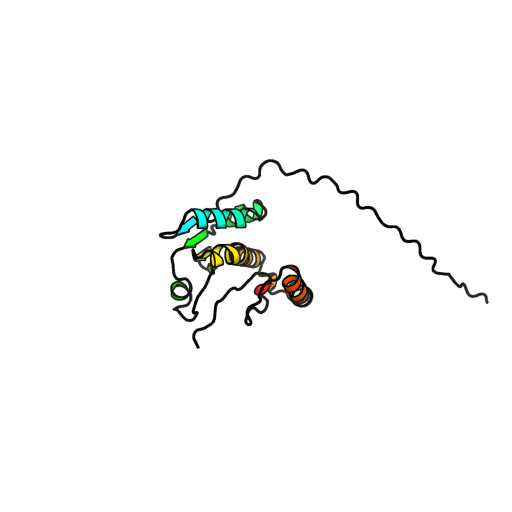. ILE A 1 100 ? 2.265 -4.854 -1.136 1.00 98.19 100 ILE A C 1
ATOM 752 O O . ILE A 1 100 ? 3.424 -4.888 -0.731 1.00 98.19 100 ILE A O 1
ATOM 756 N N . PHE A 1 101 ? 1.950 -4.550 -2.391 1.00 98.00 101 PHE A N 1
ATOM 757 C CA . PHE A 1 101 ? 2.924 -4.199 -3.415 1.00 98.00 101 PHE A CA 1
ATOM 758 C C . PHE A 1 101 ? 2.638 -2.810 -3.958 1.00 98.00 101 PHE A C 1
ATOM 760 O O . PHE A 1 101 ? 1.527 -2.537 -4.399 1.00 98.00 101 PHE A O 1
ATOM 767 N N . ILE A 1 102 ? 3.663 -1.967 -4.003 1.00 97.44 102 ILE A N 1
ATOM 768 C CA . ILE A 1 102 ? 3.652 -0.658 -4.649 1.00 97.44 102 ILE A CA 1
ATOM 769 C C . ILE A 1 102 ? 4.658 -0.687 -5.787 1.00 97.44 102 ILE A C 1
ATOM 771 O O . ILE A 1 102 ? 5.821 -1.043 -5.599 1.00 97.44 102 ILE A O 1
ATOM 775 N N . GLU A 1 103 ? 4.229 -0.310 -6.983 1.00 95.06 103 GLU A N 1
ATOM 776 C CA . GLU A 1 103 ? 5.147 -0.215 -8.110 1.00 95.06 103 GLU A CA 1
ATOM 777 C C . GLU A 1 103 ? 6.122 0.950 -7.890 1.00 95.06 103 GLU A C 1
ATOM 779 O O . GLU A 1 103 ? 5.729 2.032 -7.464 1.00 95.06 103 GLU A O 1
ATOM 784 N N . GLN A 1 104 ? 7.396 0.771 -8.226 1.00 94.31 104 GLN A N 1
ATOM 785 C CA . GLN A 1 104 ? 8.471 1.733 -7.938 1.00 94.31 104 GLN A CA 1
ATOM 786 C C . GLN A 1 104 ? 8.366 3.107 -8.634 1.00 94.31 104 GLN A C 1
ATOM 788 O O . GLN A 1 104 ? 9.265 3.938 -8.510 1.00 94.31 104 GLN A O 1
ATOM 793 N N . ARG A 1 105 ? 7.318 3.362 -9.424 1.00 93.12 105 ARG A N 1
ATOM 794 C CA . ARG A 1 105 ? 7.112 4.665 -10.070 1.00 93.12 105 ARG A CA 1
ATOM 795 C C . ARG A 1 105 ? 6.833 5.716 -8.994 1.00 93.12 105 ARG A C 1
ATOM 797 O O . ARG A 1 105 ? 5.989 5.491 -8.137 1.00 93.12 105 ARG A O 1
ATOM 804 N N . GLU A 1 106 ? 7.445 6.894 -9.094 1.00 91.62 106 GLU A N 1
ATOM 805 C CA . GLU A 1 106 ? 7.237 8.009 -8.148 1.00 91.62 106 GLU A CA 1
ATOM 806 C C . GLU A 1 106 ? 5.746 8.287 -7.897 1.00 91.62 106 GLU A C 1
ATOM 808 O O . GLU A 1 106 ? 5.281 8.284 -6.762 1.00 91.62 106 GLU A O 1
ATOM 813 N N . ALA A 1 107 ? 4.953 8.396 -8.967 1.00 88.56 107 ALA A N 1
ATOM 814 C CA . ALA A 1 107 ? 3.514 8.617 -8.857 1.00 88.56 107 ALA A CA 1
ATOM 815 C C . ALA A 1 107 ? 2.760 7.481 -8.139 1.00 88.56 107 ALA A C 1
ATOM 817 O O . ALA A 1 107 ? 1.670 7.719 -7.625 1.00 88.56 107 ALA A O 1
ATOM 818 N N . ALA A 1 108 ? 3.278 6.251 -8.148 1.00 89.88 108 ALA A N 1
ATOM 819 C CA . ALA A 1 108 ? 2.714 5.136 -7.395 1.00 89.88 108 ALA A CA 1
ATOM 820 C C . ALA A 1 108 ? 3.112 5.224 -5.918 1.00 89.88 108 ALA A C 1
ATOM 822 O O . ALA A 1 108 ? 2.225 5.186 -5.075 1.00 89.88 108 ALA A O 1
ATOM 823 N N . VAL A 1 109 ? 4.388 5.462 -5.604 1.00 92.56 109 VAL A N 1
ATOM 824 C CA . VAL A 1 109 ? 4.852 5.662 -4.219 1.00 92.56 109 VAL A CA 1
ATOM 825 C C . VAL A 1 109 ? 4.086 6.797 -3.530 1.00 92.56 109 VAL A C 1
ATOM 827 O O . VAL A 1 109 ? 3.532 6.596 -2.455 1.00 92.56 109 VAL A O 1
ATOM 830 N N . GLU A 1 110 ? 3.945 7.953 -4.180 1.00 87.50 110 GLU A N 1
ATOM 831 C CA . GLU A 1 110 ? 3.280 9.120 -3.578 1.00 87.50 110 GLU A CA 1
ATOM 832 C C . GLU A 1 110 ? 1.772 8.942 -3.355 1.00 87.50 110 GLU A C 1
ATOM 834 O O . GLU A 1 110 ? 1.196 9.609 -2.500 1.00 87.50 110 GLU A O 1
ATOM 839 N N . THR A 1 111 ? 1.099 8.086 -4.134 1.00 82.94 111 THR A N 1
ATOM 840 C CA . THR A 1 111 ? -0.377 8.020 -4.114 1.00 82.94 111 THR A CA 1
ATOM 841 C C . THR A 1 111 ? -0.947 6.689 -3.650 1.00 82.94 111 THR A C 1
ATOM 843 O O . THR A 1 111 ? -2.077 6.660 -3.168 1.00 82.94 111 THR A O 1
ATOM 846 N N . ALA A 1 112 ? -0.198 5.594 -3.773 1.00 88.62 112 ALA A N 1
ATOM 847 C CA . ALA A 1 112 ? -0.680 4.257 -3.455 1.00 88.62 112 ALA A CA 1
ATOM 848 C C . ALA A 1 112 ? -0.237 3.772 -2.069 1.00 88.62 112 ALA A C 1
ATOM 850 O O . ALA A 1 112 ? -0.942 2.961 -1.487 1.00 88.62 112 ALA A O 1
ATOM 851 N N . VAL A 1 113 ? 0.857 4.285 -1.489 1.00 93.56 113 VAL A N 1
ATOM 852 C CA . VAL A 1 113 ? 1.401 3.743 -0.226 1.00 93.56 113 VAL A CA 1
ATOM 853 C C . VAL A 1 113 ? 0.384 3.761 0.918 1.00 93.56 113 VAL A C 1
ATOM 855 O O . VAL A 1 113 ? 0.026 2.712 1.450 1.00 93.56 113 VAL A O 1
ATOM 858 N N . VAL A 1 114 ? -0.119 4.947 1.274 1.00 90.00 114 VAL A N 1
ATOM 859 C CA . VAL A 1 114 ? -1.105 5.100 2.361 1.00 90.00 114 VAL A CA 1
ATOM 860 C C . VAL A 1 114 ? -2.454 4.492 1.974 1.00 90.00 114 VAL A C 1
ATOM 862 O O . VAL A 1 114 ? -3.189 3.998 2.822 1.00 90.00 114 VAL A O 1
ATOM 865 N N . HIS A 1 115 ? -2.772 4.501 0.684 1.00 86.44 115 HIS A N 1
ATOM 866 C CA . HIS A 1 115 ? -4.016 3.968 0.148 1.00 86.44 115 HIS A CA 1
ATOM 867 C C . HIS A 1 115 ? -4.111 2.443 0.313 1.00 86.44 115 HIS A C 1
ATOM 869 O O . HIS A 1 115 ? -5.079 1.963 0.901 1.00 86.44 115 HIS A O 1
ATOM 875 N N . GLU A 1 116 ? -3.107 1.689 -0.135 1.00 92.12 116 GLU A N 1
ATOM 876 C CA . GLU A 1 116 ? -3.083 0.232 0.028 1.00 92.12 116 GLU A CA 1
ATOM 877 C C . GLU A 1 116 ? -2.982 -0.151 1.512 1.00 92.12 116 GLU A C 1
ATOM 879 O O . GLU A 1 116 ? -3.642 -1.076 1.984 1.00 92.12 116 GLU A O 1
ATOM 884 N N . PHE A 1 117 ? -2.246 0.627 2.311 1.00 94.06 117 PHE A N 1
ATOM 885 C CA . PHE A 1 117 ? -2.245 0.436 3.762 1.00 94.06 117 PHE A CA 1
ATOM 886 C C . PHE A 1 117 ? -3.641 0.670 4.383 1.00 94.06 117 PHE A C 1
ATOM 888 O O . PHE A 1 117 ? -4.042 -0.011 5.329 1.00 94.06 117 PHE A O 1
ATOM 895 N N . GLY A 1 118 ? -4.424 1.593 3.821 1.00 89.69 118 GLY A N 1
ATOM 896 C CA . GLY A 1 118 ? -5.824 1.812 4.175 1.00 89.69 118 GLY A CA 1
ATOM 897 C C . GLY A 1 118 ? -6.713 0.595 3.901 1.00 89.69 118 GLY A C 1
ATOM 898 O O . GLY A 1 118 ? -7.591 0.294 4.708 1.00 89.69 118 GLY A O 1
ATOM 899 N N . HIS A 1 119 ? -6.467 -0.150 2.821 1.00 88.56 119 HIS A N 1
ATOM 900 C CA . HIS A 1 119 ? -7.166 -1.409 2.543 1.00 88.56 119 HIS A CA 1
ATOM 901 C C . HIS A 1 119 ? -6.880 -2.485 3.588 1.00 88.56 119 HIS A C 1
ATOM 903 O O . HIS A 1 119 ? -7.807 -3.157 4.046 1.00 88.56 119 HIS A O 1
ATOM 909 N N . TYR A 1 120 ? -5.622 -2.611 4.018 1.00 93.44 120 TYR A N 1
ATOM 910 C CA . TYR A 1 120 ? -5.272 -3.454 5.161 1.00 93.44 120 TYR A CA 1
ATOM 911 C C . TYR A 1 120 ? -6.064 -3.047 6.413 1.00 93.44 120 TYR A C 1
ATOM 913 O O . TYR A 1 120 ? -6.713 -3.893 7.033 1.00 93.44 120 TYR A O 1
ATOM 921 N N . LEU A 1 121 ? -6.061 -1.753 6.754 1.00 92.50 121 LEU A N 1
ATOM 922 C CA . LEU A 1 121 ? -6.765 -1.235 7.928 1.00 92.50 121 LEU A CA 1
ATOM 923 C C . LEU A 1 121 ? -8.268 -1.503 7.886 1.00 92.50 121 LEU A C 1
ATOM 925 O O . LEU A 1 121 ? -8.848 -1.897 8.896 1.00 92.50 121 LEU A O 1
ATOM 929 N N . ASP A 1 122 ? -8.905 -1.297 6.740 1.00 89.00 122 ASP A N 1
ATOM 930 C CA . ASP A 1 122 ? -10.327 -1.574 6.577 1.00 89.00 122 ASP A CA 1
ATOM 931 C C . ASP A 1 122 ? -10.625 -3.069 6.777 1.00 89.00 122 ASP A C 1
ATOM 933 O O . ASP A 1 122 ? -11.519 -3.429 7.544 1.00 89.00 122 ASP A O 1
ATOM 937 N N . CYS A 1 123 ? -9.808 -3.945 6.184 1.00 89.31 123 CYS A N 1
ATOM 938 C CA . CYS A 1 123 ? -9.935 -5.395 6.319 1.00 89.31 123 CYS A CA 1
ATOM 939 C C . CYS A 1 123 ? -9.823 -5.866 7.774 1.00 89.31 123 CYS A C 1
ATOM 941 O O . CYS A 1 123 ? -10.711 -6.572 8.258 1.00 89.31 123 CYS A O 1
ATOM 943 N N . ILE A 1 124 ? -8.778 -5.462 8.507 1.00 91.06 124 ILE A N 1
ATOM 944 C CA . ILE A 1 124 ? -8.599 -5.907 9.903 1.00 91.06 124 ILE A CA 1
ATOM 945 C C . ILE A 1 124 ? -9.683 -5.373 10.844 1.00 91.06 124 ILE A C 1
ATOM 947 O O . ILE A 1 124 ? -9.923 -5.954 11.901 1.00 91.06 124 ILE A O 1
ATOM 951 N N . ASN A 1 125 ? -10.365 -4.295 10.453 1.00 89.06 125 ASN A N 1
ATOM 952 C CA . ASN A 1 125 ? -11.490 -3.729 11.189 1.00 89.06 125 ASN A CA 1
ATOM 953 C C . ASN A 1 125 ? -12.849 -4.272 10.711 1.00 89.06 125 ASN A C 1
ATOM 955 O O . ASN A 1 125 ? -13.891 -3.748 11.102 1.00 89.06 125 ASN A O 1
ATOM 959 N N . GLY A 1 126 ? -12.869 -5.335 9.902 1.00 89.38 126 GLY A N 1
ATOM 960 C CA . GLY A 1 126 ? -14.099 -5.994 9.461 1.00 89.38 126 GLY A CA 1
ATOM 961 C C . GLY A 1 126 ? -14.821 -5.275 8.323 1.00 89.38 126 GLY A C 1
ATOM 962 O O . GLY A 1 126 ? -16.045 -5.355 8.243 1.00 89.38 126 GLY A O 1
ATOM 963 N N . TYR A 1 127 ? -14.073 -4.588 7.458 1.00 86.62 127 TYR A N 1
ATOM 964 C CA . TYR A 1 127 ? -14.571 -3.831 6.309 1.00 86.62 127 TYR A CA 1
ATOM 965 C C . TYR A 1 127 ? -15.612 -2.781 6.704 1.00 86.62 127 TYR A C 1
ATOM 967 O O . TYR A 1 127 ? -16.758 -2.800 6.245 1.00 86.62 127 TYR A O 1
ATOM 975 N N . GLN A 1 128 ? -15.210 -1.850 7.572 1.00 87.38 128 GLN A N 1
ATOM 976 C CA . GLN A 1 128 ? -16.062 -0.734 7.993 1.00 87.38 128 GLN A CA 1
ATOM 977 C C . GLN A 1 128 ? -16.537 0.098 6.798 1.00 87.38 128 GLN A C 1
ATOM 979 O O . GLN A 1 128 ? -17.655 0.614 6.822 1.00 87.38 128 GLN A O 1
ATOM 984 N N . SER A 1 129 ? -15.743 0.153 5.726 1.00 81.94 129 SER A N 1
ATOM 985 C CA . SER A 1 129 ? -16.107 0.805 4.467 1.00 81.94 129 SER A CA 1
ATOM 986 C C . SER A 1 129 ? -17.381 0.248 3.809 1.00 81.94 129 SER A C 1
ATOM 988 O O . SER A 1 129 ? -18.055 0.966 3.072 1.00 81.94 129 SER A O 1
ATOM 990 N N . ASN A 1 130 ? -17.761 -0.999 4.116 1.00 85.31 130 ASN A N 1
ATOM 991 C CA . ASN A 1 130 ? -18.971 -1.651 3.603 1.00 85.31 130 ASN A CA 1
ATOM 992 C C . ASN A 1 130 ? -20.218 -1.398 4.465 1.00 85.31 130 ASN A C 1
ATOM 994 O O . ASN A 1 130 ? -21.305 -1.890 4.150 1.00 85.31 130 ASN A O 1
ATOM 998 N N . THR A 1 131 ? -20.087 -0.671 5.574 1.00 85.62 131 THR A N 1
ATOM 999 C CA . THR A 1 131 ? -21.223 -0.351 6.442 1.00 85.62 131 THR A CA 1
ATOM 1000 C C . THR A 1 131 ? -22.079 0.765 5.844 1.00 85.62 131 THR A C 1
ATOM 1002 O O . THR A 1 131 ? -21.601 1.630 5.110 1.00 85.62 131 THR A O 1
ATOM 1005 N N . ALA A 1 132 ? -23.368 0.776 6.193 1.00 88.50 132 ALA A N 1
ATOM 1006 C CA . ALA A 1 132 ? -24.266 1.859 5.792 1.00 88.50 132 ALA A CA 1
ATOM 1007 C C . ALA A 1 132 ? -23.825 3.215 6.372 1.00 88.50 132 ALA A C 1
ATOM 1009 O O . ALA A 1 132 ? -23.896 4.224 5.682 1.00 88.50 132 ALA A O 1
ATOM 1010 N N . GLU A 1 133 ? -23.311 3.220 7.606 1.00 91.62 133 GLU A N 1
ATOM 1011 C CA . GLU A 1 133 ? -22.799 4.428 8.259 1.00 91.62 133 GLU A CA 1
ATOM 1012 C C . GLU A 1 133 ? -21.637 5.044 7.472 1.00 91.62 133 GLU A C 1
ATOM 1014 O O . GLU A 1 133 ? -21.655 6.239 7.175 1.00 91.62 133 GLU A O 1
ATOM 1019 N N . PHE A 1 134 ? -20.662 4.231 7.059 1.00 86.50 134 PHE A N 1
ATOM 1020 C CA . PHE A 1 134 ? -19.558 4.725 6.241 1.00 86.50 134 PHE A CA 1
ATOM 1021 C C . PHE A 1 134 ? -20.036 5.210 4.869 1.00 86.50 134 PHE A C 1
ATOM 1023 O O . PHE A 1 134 ? -19.576 6.246 4.391 1.00 86.50 134 PHE A O 1
ATOM 1030 N N . ALA A 1 135 ? -20.986 4.509 4.244 1.00 83.19 135 ALA A N 1
ATOM 1031 C CA . ALA A 1 135 ? -21.565 4.935 2.972 1.00 83.19 135 ALA A CA 1
ATOM 1032 C C . ALA A 1 135 ? -22.264 6.305 3.079 1.00 83.19 135 ALA A C 1
ATOM 1034 O O . ALA A 1 135 ? -22.111 7.146 2.191 1.00 83.19 135 ALA A O 1
ATOM 1035 N N . ASP A 1 136 ? -22.990 6.561 4.168 1.00 88.19 136 ASP A N 1
ATOM 1036 C CA . ASP A 1 136 ? -23.651 7.845 4.420 1.00 88.19 136 ASP A CA 1
ATOM 1037 C C . ASP A 1 136 ? -22.634 8.986 4.615 1.00 88.19 136 ASP A C 1
ATOM 1039 O O . ASP A 1 136 ? -22.795 10.077 4.052 1.00 88.19 136 ASP A O 1
ATOM 1043 N N . ILE A 1 137 ? -21.541 8.729 5.343 1.00 85.94 137 ILE A N 1
ATOM 1044 C CA . ILE A 1 137 ? -20.428 9.680 5.503 1.00 85.94 137 ILE A CA 1
ATOM 1045 C C . ILE A 1 137 ? -19.757 9.940 4.149 1.00 85.94 137 ILE A C 1
ATOM 1047 O O . ILE A 1 137 ? -19.620 11.088 3.732 1.00 85.94 137 ILE A O 1
ATOM 1051 N N . PHE A 1 138 ? -19.417 8.888 3.402 1.00 83.19 138 PHE A N 1
ATOM 1052 C CA . PHE A 1 138 ? -18.783 9.006 2.089 1.00 83.19 138 PHE A CA 1
ATOM 1053 C C . PHE A 1 138 ? -19.609 9.858 1.123 1.00 83.19 138 PHE A C 1
ATOM 1055 O O . PHE A 1 138 ? -19.089 10.772 0.477 1.00 83.19 138 PHE A O 1
ATOM 1062 N N . ASN A 1 139 ? -20.910 9.582 1.035 1.00 81.94 139 ASN A N 1
ATOM 1063 C CA . ASN A 1 139 ? -21.810 10.302 0.141 1.00 81.94 139 ASN A CA 1
ATOM 1064 C C . ASN A 1 139 ? -21.964 11.777 0.532 1.00 81.94 139 ASN A C 1
ATOM 1066 O O . ASN A 1 139 ? -22.188 12.616 -0.342 1.00 81.94 139 ASN A O 1
ATOM 1070 N N . SER A 1 140 ? -21.836 12.104 1.820 1.00 87.69 140 SER A N 1
ATOM 1071 C CA . SER A 1 140 ? -21.943 13.484 2.298 1.00 87.69 140 SER A CA 1
ATOM 1072 C C . SER A 1 140 ? -20.622 14.263 2.220 1.00 87.69 140 SER A C 1
ATOM 1074 O O . SER A 1 140 ? -20.652 15.472 1.981 1.00 87.69 140 SER A O 1
ATOM 1076 N N . GLU A 1 141 ? -19.466 13.599 2.333 1.00 83.06 141 GLU A N 1
ATOM 1077 C CA . GLU A 1 141 ? -18.169 14.271 2.504 1.00 83.06 141 GLU A CA 1
ATOM 1078 C C . GLU A 1 141 ? -17.189 14.134 1.328 1.00 83.06 141 GLU A C 1
ATOM 1080 O O . GLU A 1 141 ? -16.330 15.001 1.155 1.00 83.06 141 GLU A O 1
ATOM 1085 N N . SER A 1 142 ? -17.310 13.110 0.477 1.00 78.25 142 SER A N 1
ATOM 1086 C CA . SER A 1 142 ? -16.341 12.826 -0.605 1.00 78.25 142 SER A CA 1
ATOM 1087 C C . SER A 1 142 ? -16.100 14.000 -1.555 1.00 78.25 142 SER A C 1
ATOM 1089 O O . SER A 1 142 ? -14.953 14.325 -1.864 1.00 78.25 142 SER A O 1
ATOM 1091 N N . ASN A 1 143 ? -17.158 14.698 -1.967 1.00 77.62 143 ASN A N 1
ATOM 1092 C CA . ASN A 1 143 ? -17.031 15.875 -2.828 1.00 77.62 143 ASN A CA 1
ATOM 1093 C C . ASN A 1 143 ? -16.290 17.025 -2.133 1.00 77.62 143 ASN A C 1
ATOM 1095 O O . ASN A 1 143 ? -15.447 17.679 -2.748 1.00 77.62 143 ASN A O 1
ATOM 1099 N N . SER A 1 144 ? -16.579 17.261 -0.853 1.00 81.06 144 SER A N 1
ATOM 1100 C CA . SER A 1 144 ? -15.922 18.301 -0.054 1.00 81.06 144 SER A CA 1
ATOM 1101 C C . SER A 1 144 ? -14.441 17.987 0.147 1.00 81.06 144 SER A C 1
ATOM 1103 O O . SER A 1 144 ? -13.598 18.877 0.025 1.00 81.06 144 SER A O 1
ATOM 1105 N N . PHE A 1 145 ? -14.111 16.717 0.387 1.00 74.12 145 PHE A N 1
ATOM 1106 C CA . PHE A 1 145 ? -12.738 16.232 0.491 1.00 74.12 145 PHE A CA 1
ATOM 1107 C C . PHE A 1 145 ? -11.961 16.474 -0.812 1.00 74.12 145 PHE A C 1
ATOM 1109 O O . PHE A 1 145 ? -10.911 17.118 -0.804 1.00 74.12 145 PHE A O 1
ATOM 1116 N N . VAL A 1 146 ? -12.525 16.056 -1.948 1.00 71.31 146 VAL A N 1
ATOM 1117 C CA . VAL A 1 146 ? -11.937 16.255 -3.283 1.00 71.31 146 VAL A CA 1
ATOM 1118 C C . VAL A 1 146 ? -11.676 17.726 -3.584 1.00 71.31 146 VAL A C 1
ATOM 1120 O O . VAL A 1 146 ? -10.597 18.068 -4.062 1.00 71.31 146 VAL A O 1
ATOM 1123 N N . GLN A 1 147 ? -12.636 18.601 -3.287 1.00 73.69 147 GLN A N 1
ATOM 1124 C CA . GLN A 1 147 ? -12.503 20.037 -3.536 1.00 73.69 147 GLN A CA 1
ATOM 1125 C C . GLN A 1 147 ? -11.459 20.691 -2.629 1.00 73.69 147 GLN A C 1
ATOM 1127 O O . GLN A 1 147 ? -10.694 21.535 -3.088 1.00 73.69 147 GLN A O 1
ATOM 1132 N N . THR A 1 148 ? -11.411 20.295 -1.356 1.00 75.50 148 THR A N 1
ATOM 1133 C CA . THR A 1 148 ? -10.495 20.880 -0.367 1.00 75.50 148 THR A CA 1
ATOM 1134 C C . THR A 1 148 ? -9.045 20.513 -0.661 1.00 75.50 148 THR A C 1
ATOM 1136 O O . THR A 1 148 ? -8.163 21.363 -0.568 1.00 75.50 148 THR A O 1
ATOM 1139 N N . PHE A 1 149 ? -8.799 19.259 -1.045 1.00 68.06 149 PHE A N 1
ATOM 1140 C CA . PHE A 1 149 ? -7.452 18.733 -1.271 1.00 68.06 149 PHE A CA 1
ATOM 1141 C C . PHE A 1 149 ? -7.065 18.648 -2.753 1.00 68.06 149 PHE A C 1
ATOM 1143 O O . 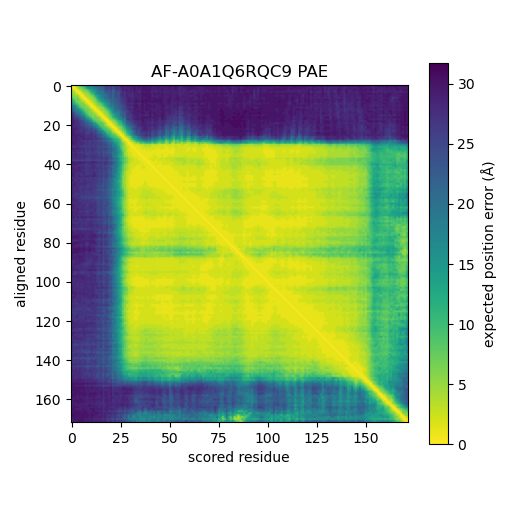PHE A 1 149 ? -5.964 18.209 -3.074 1.00 68.06 149 PHE A O 1
ATOM 1150 N N . ASN A 1 150 ? -7.945 19.097 -3.655 1.00 66.12 150 ASN A N 1
ATOM 1151 C CA . ASN A 1 150 ? -7.751 19.106 -5.106 1.00 66.12 150 ASN A CA 1
ATOM 1152 C C . ASN A 1 150 ? -7.312 17.738 -5.670 1.00 66.12 150 ASN A C 1
ATOM 1154 O O . ASN A 1 150 ? -6.346 17.628 -6.428 1.00 66.12 150 ASN A O 1
ATOM 1158 N N . ILE A 1 151 ? -8.023 16.680 -5.275 1.00 64.56 151 ILE A N 1
ATOM 1159 C CA . ILE A 1 151 ? -7.716 15.294 -5.654 1.00 64.56 151 ILE A CA 1
ATOM 1160 C C . ILE A 1 151 ? -8.494 14.923 -6.923 1.00 64.56 151 ILE A C 1
ATOM 1162 O O . ILE A 1 151 ? -9.717 15.017 -6.954 1.00 64.56 151 ILE A O 1
ATOM 1166 N N . MET A 1 152 ? -7.820 14.450 -7.977 1.00 54.00 152 MET A N 1
ATOM 1167 C CA . MET A 1 152 ? -8.513 13.934 -9.166 1.00 54.00 152 MET A CA 1
ATOM 1168 C C . MET A 1 152 ? -9.122 12.552 -8.887 1.00 54.00 152 MET A C 1
ATOM 1170 O O . MET A 1 152 ? -8.405 11.558 -8.794 1.00 54.00 152 MET A O 1
ATOM 1174 N N . MET A 1 153 ? -10.451 12.480 -8.798 1.00 51.38 153 MET A N 1
ATOM 1175 C CA . MET A 1 153 ? -11.199 11.217 -8.792 1.00 51.38 153 MET A CA 1
ATOM 1176 C C . MET A 1 153 ? -11.265 10.657 -10.219 1.00 51.38 153 MET A C 1
ATOM 1178 O O . MET A 1 153 ? -11.790 11.317 -11.113 1.00 51.38 153 MET A O 1
ATOM 1182 N N . SER A 1 154 ? -10.745 9.450 -10.460 1.00 46.03 154 SER A N 1
ATOM 1183 C CA . SER A 1 154 ? -10.960 8.753 -11.740 1.00 46.03 154 SER A CA 1
ATOM 1184 C C . SER A 1 154 ? -12.291 7.987 -11.721 1.00 46.03 154 SER A C 1
ATOM 1186 O O . SER A 1 154 ? -12.624 7.371 -10.714 1.00 46.03 154 SER A O 1
ATOM 1188 N N . GLU A 1 155 ? -13.030 7.999 -12.835 1.00 38.75 155 GLU A N 1
ATOM 1189 C CA . GLU A 1 155 ? -14.477 7.708 -12.969 1.00 3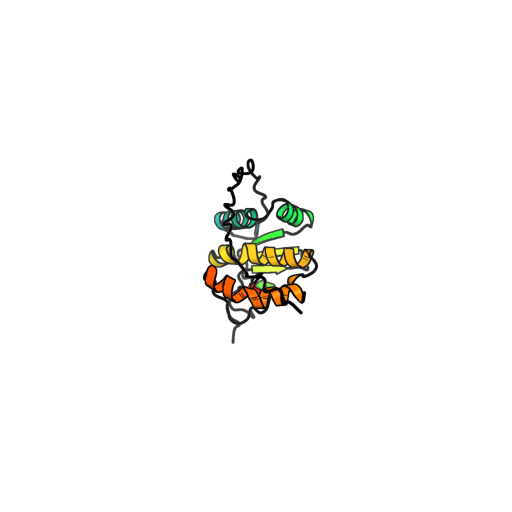8.75 155 GLU A CA 1
ATOM 1190 C C . GLU A 1 155 ? -15.012 6.325 -12.508 1.00 38.75 155 GLU A C 1
ATOM 1192 O O . GLU A 1 155 ? -16.205 6.077 -12.646 1.00 38.75 155 GLU A O 1
ATOM 1197 N N . ASN A 1 156 ? -14.210 5.429 -11.920 1.00 39.31 156 ASN A N 1
ATOM 1198 C CA . ASN A 1 156 ? -14.648 4.076 -11.521 1.00 39.31 156 ASN A CA 1
ATOM 1199 C C . ASN A 1 156 ? -14.477 3.736 -10.025 1.00 39.31 156 ASN A C 1
ATOM 1201 O O . ASN A 1 156 ? -14.595 2.574 -9.642 1.00 39.31 156 ASN A O 1
ATOM 1205 N N . SER A 1 157 ? -14.209 4.713 -9.160 1.00 45.03 157 SER A N 1
ATOM 1206 C CA . SER A 1 157 ? -13.846 4.488 -7.753 1.00 45.03 157 SER A CA 1
ATOM 1207 C C . SER A 1 157 ? -15.019 4.676 -6.777 1.00 45.03 157 SER A C 1
ATOM 1209 O O . SER A 1 157 ? -14.967 5.501 -5.865 1.00 45.03 157 SER A O 1
ATOM 1211 N N . LEU A 1 158 ? -16.106 3.930 -6.973 1.00 42.97 158 LEU A N 1
ATOM 1212 C CA . LEU A 1 158 ? -17.228 3.909 -6.028 1.00 42.97 158 LEU A CA 1
ATOM 1213 C C . LEU A 1 158 ? -16.792 3.155 -4.748 1.00 42.97 158 LEU A C 1
ATOM 1215 O O . LEU A 1 158 ? -16.090 2.149 -4.838 1.00 42.97 158 LEU A O 1
ATOM 1219 N N . PRO A 1 159 ? -17.329 3.551 -3.587 1.00 43.56 159 PRO A N 1
ATOM 1220 C CA . PRO A 1 159 ? -16.738 3.789 -2.234 1.00 43.56 159 PRO A CA 1
ATOM 1221 C C . PRO A 1 159 ? -15.228 3.697 -1.958 1.00 43.56 159 PRO A C 1
ATOM 1223 O O . PRO A 1 159 ? -14.755 4.290 -0.988 1.00 43.56 159 PRO A O 1
ATOM 1226 N N . MET A 1 160 ? -14.450 2.998 -2.777 1.00 41.12 160 MET A N 1
ATOM 1227 C CA . MET A 1 160 ? -13.040 2.761 -2.493 1.00 41.12 160 MET A CA 1
ATOM 1228 C C . MET A 1 160 ? -12.219 4.047 -2.538 1.00 41.12 160 MET A C 1
ATOM 1230 O O . MET A 1 160 ? -11.220 4.112 -1.863 1.00 41.12 160 MET A O 1
ATOM 1234 N N . ALA A 1 161 ? -12.642 5.122 -3.212 1.00 40.88 161 ALA A N 1
ATOM 1235 C CA . ALA A 1 161 ? -11.851 6.356 -3.300 1.00 40.88 161 ALA A CA 1
ATOM 1236 C C . ALA A 1 161 ? -11.660 7.135 -1.987 1.00 40.88 161 ALA A C 1
ATOM 1238 O O . ALA A 1 161 ? -10.735 7.941 -1.907 1.00 40.88 161 ALA A O 1
ATOM 1239 N N . PHE A 1 162 ? -12.489 6.905 -0.963 1.00 36.97 162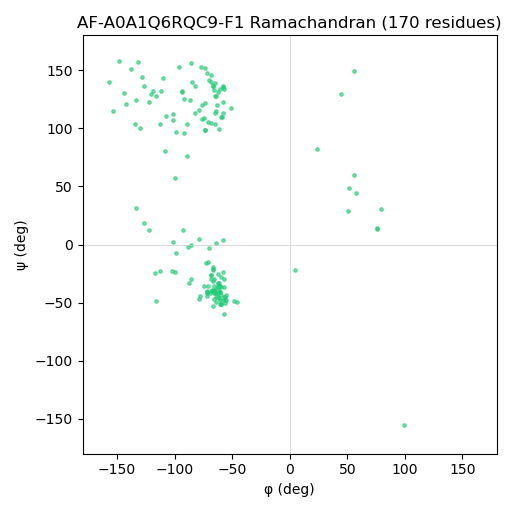 PHE A N 1
ATOM 1240 C CA . PHE A 1 162 ? -12.223 7.452 0.379 1.00 36.97 162 PHE A CA 1
ATOM 1241 C C . PHE A 1 162 ? -11.068 6.718 1.078 1.00 36.97 162 PHE A C 1
ATOM 1243 O O . PHE A 1 162 ? -10.504 7.229 2.038 1.00 36.97 162 PHE A O 1
ATOM 1250 N N . ILE A 1 163 ? -10.703 5.538 0.565 1.00 40.38 163 ILE A N 1
ATOM 1251 C CA . ILE A 1 163 ? -9.581 4.683 0.978 1.00 40.38 163 ILE A CA 1
ATOM 1252 C C . ILE A 1 163 ? -8.803 4.221 -0.288 1.00 40.38 163 ILE A C 1
ATOM 1254 O O . ILE A 1 163 ? -8.245 3.137 -0.331 1.00 40.38 163 ILE A O 1
ATOM 1258 N N . GLY A 1 164 ? -8.783 5.073 -1.328 1.00 39.41 164 GLY A N 1
ATOM 1259 C CA . GLY A 1 164 ? -8.281 4.887 -2.703 1.00 39.41 164 GLY A CA 1
ATOM 1260 C C . GLY A 1 164 ? -8.807 3.713 -3.572 1.00 39.41 164 GLY A C 1
ATOM 1261 O O . GLY A 1 164 ? -9.152 2.635 -3.116 1.00 39.41 164 GLY A O 1
ATOM 1262 N N . ILE A 1 165 ? -8.836 3.955 -4.887 1.00 36.53 165 ILE A N 1
ATOM 1263 C CA . ILE A 1 165 ? -8.344 3.064 -5.955 1.00 36.53 165 ILE A CA 1
ATOM 1264 C C . ILE A 1 165 ? -7.719 4.030 -6.967 1.00 36.53 165 ILE A C 1
ATOM 1266 O O . ILE A 1 165 ? -8.417 4.899 -7.492 1.00 36.53 165 ILE A O 1
ATOM 1270 N N . THR A 1 166 ? -6.429 3.892 -7.278 1.00 43.38 166 THR A N 1
ATOM 1271 C CA . THR A 1 166 ? -5.823 4.561 -8.445 1.00 43.38 166 THR A CA 1
ATOM 1272 C C . THR A 1 166 ? -5.507 3.534 -9.532 1.00 43.38 166 THR A C 1
ATOM 1274 O O . THR A 1 166 ? -4.378 3.081 -9.691 1.00 43.38 166 THR A O 1
ATOM 1277 N N . MET A 1 167 ? -6.525 3.154 -10.310 1.00 43.91 167 MET A N 1
ATOM 1278 C CA . MET A 1 167 ? -6.343 2.351 -11.525 1.00 43.91 167 MET A CA 1
ATOM 1279 C C . MET A 1 167 ? -6.235 3.260 -12.744 1.00 43.91 167 MET A C 1
ATOM 1281 O O . MET A 1 167 ? -7.076 4.128 -12.969 1.00 43.91 167 MET A O 1
ATOM 1285 N N . GLU A 1 168 ? -5.233 3.025 -13.582 1.00 46.16 168 GLU A N 1
ATOM 1286 C CA . GLU A 1 168 ? -5.058 3.774 -14.817 1.00 46.16 168 GLU A CA 1
ATOM 1287 C C . GLU A 1 168 ? -5.612 2.953 -15.983 1.00 46.16 168 GLU A C 1
ATOM 1289 O O . GLU A 1 168 ? -4.937 2.075 -16.500 1.00 46.16 168 GLU A O 1
ATOM 1294 N N . SER A 1 169 ? -6.860 3.251 -16.368 1.00 45.97 169 SER A N 1
ATOM 1295 C CA . SER A 1 169 ? -7.613 2.802 -17.561 1.00 45.97 169 SER A CA 1
ATOM 1296 C C . SER A 1 169 ? -7.551 1.305 -17.959 1.00 45.97 169 SER A C 1
ATOM 1298 O O . SER A 1 169 ? -6.499 0.700 -18.162 1.00 45.97 169 SER A O 1
ATOM 1300 N N . ARG A 1 170 ? -8.717 0.679 -18.176 1.00 48.06 170 ARG A N 1
ATOM 1301 C CA . ARG A 1 170 ? -8.790 -0.660 -18.798 1.00 48.06 170 ARG A CA 1
ATOM 1302 C C . ARG A 1 170 ? -8.377 -0.597 -20.271 1.00 48.06 170 ARG A C 1
ATOM 1304 O O . ARG A 1 170 ? -8.694 0.377 -20.959 1.00 48.06 170 ARG A O 1
ATOM 1311 N N . LYS A 1 171 ? -7.729 -1.655 -20.770 1.00 50.09 171 LYS A N 1
ATOM 1312 C CA . LYS A 1 171 ? -7.579 -1.863 -22.219 1.00 50.09 171 LYS A CA 1
ATOM 1313 C C . LYS A 1 171 ? -8.980 -2.050 -22.809 1.00 50.09 171 LYS A C 1
ATOM 1315 O O . LYS A 1 171 ? -9.719 -2.912 -22.339 1.00 50.09 171 LYS A O 1
ATOM 1320 N N . ARG A 1 172 ? -9.363 -1.172 -23.742 1.00 53.62 172 ARG A N 1
ATOM 1321 C CA . ARG A 1 172 ? -10.608 -1.295 -24.516 1.00 53.62 172 ARG A CA 1
ATOM 1322 C C . ARG A 1 172 ? -10.475 -2.396 -25.555 1.00 53.62 172 ARG A C 1
ATOM 1324 O O . ARG A 1 172 ? -9.367 -2.500 -26.126 1.00 53.62 172 ARG A O 1
#

Secondary structure (DSSP, 8-state):
-------------------------S-PPPP--EEEESS--HHHHHHHHHHHTTS-HHHHHHHHHTT-EEEEE-S-HHHHHHTT-EEEE-EEEETTTTEEEEESSHHHHHHHHHHHHHHHHHHHTT-GGGSHHHHHHHHHHHHHHHHHHT----TT-TTGGGG---EEEE--

Solvent-accessible surface area (backbone atoms only — not comparable to full-atom values): 10424 Å² total; per-residue (Å²): 141,80,86,83,84,79,81,88,79,87,76,89,75,85,78,80,77,78,78,74,80,79,72,79,75,80,78,80,77,83,62,87,60,46,37,73,42,75,88,48,60,65,69,54,28,53,51,38,24,57,59,53,56,74,49,61,66,71,61,57,51,48,42,52,75,73,64,40,46,36,31,31,19,64,59,61,47,19,48,76,78,48,77,49,54,35,72,40,42,26,54,46,67,40,77,91,77,36,36,34,42,27,25,65,48,68,74,17,43,79,60,24,50,65,26,41,52,38,49,53,54,31,53,81,63,71,39,51,73,76,35,69,70,44,46,54,50,46,75,71,39,49,67,59,52,31,65,74,68,70,53,87,80,64,100,82,41,74,81,37,50,87,45,46,64,74,71,49,58,67,69,127

Mean predicted aligned error: 12.1 Å

Foldseek 3Di:
DDDDDDDDDDDDDDPPPDDDPPDDPDDDDQDQAEDEDPDADVVLSVLLSVVVSVDDPVLSVVLVVVVAHEYAYCDQCCCPPPVVQAVGFQKDQDPVNNYIYGYRDPVSSVPVSQLSSLVVVCVVVPNPLPDPVVLVVCVVCVVVVCVVVVDDDDDPCPSSVVSDDDTDDGDD

Radius of gyration: 22.25 Å; Cα contacts (8 Å, |Δi|>4): 214; chains: 1; bounding box: 72×52×55 Å

Sequence (172 aa):
MRKKLIAVMTAGAMMAMAGAPVQAAKGEKDIVVAQADGNVSQDSVDRANELLNAMPEKVLEGFCDNGWKFYVTDKNLANTFYAGVYNSVKGVTDFDNHEIFIEQREAAVETAVVHEFGHYLDCINGYQSNTAEFADIFNSESNSFVQTFNIMMSENSLPMAFIGITMESRKR

Nearest PDB structures (foldseek):
  6fpc-assembly1_A  TM=7.075E-01  e=2.151E-04  Paenibacillus alvei
  6fpc-assembly4_D  TM=6.708E-01  e=8.863E-04  Paenibacillus alvei
  6r58-assembly4_D  TM=6.987E-01  e=1.973E-03  Clostridioides difficile
  6r55-assembly2_B  TM=6.949E-01  e=3.652E-03  Clostridioides difficile
  6r5b-assembly2_B  TM=6.941E-01  e=5.284E-03  Clostridioides difficile